Protein AF-A0A924T3F6-F1 (afdb_monomer)

Foldseek 3Di:
DVLLVQLQVVCVVCVVPSVVSLVVQLVVQVVVQVCCCVPPPPDRRDVVSSVVNNVSNVNSVVVNVVVVVVVVVVVVVVD

Sequence (79 aa):
LAFTTLTLIGSFAYSSKTKVVYIGLIFYGAAIEIAQYTFTTTRVGDVHDLFADIVGVMLGACLYLIISKIIQQIRSTAR

Solvent-accessible surface area (backbone atoms only — not comparable to full-atom values): 4258 Å² total; per-residue (Å²): 105,68,43,19,52,52,37,31,53,42,33,66,77,33,65,92,48,39,69,57,51,52,53,52,50,51,53,48,44,52,50,50,38,54,48,32,54,74,74,36,94,90,46,76,57,49,73,65,56,51,50,50,39,48,52,17,35,54,51,9,50,52,51,43,53,54,52,53,49,51,56,52,52,56,57,61,73,75,105

Nearest PDB structures (foldseek):
  8b6h-assembly1_EG  TM=4.228E-01  e=7.925E+00  Tetrahymena thermophila SB210

Structure (mmCIF, N/CA/C/O backbone):
data_AF-A0A924T3F6-F1
#
_entry.id   AF-A0A924T3F6-F1
#
loop_
_atom_site.group_PDB
_atom_site.id
_atom_site.type_symbol
_atom_site.label_atom_id
_atom_site.label_alt_id
_atom_site.label_comp_id
_atom_site.label_asym_id
_atom_site.label_entity_id
_atom_site.label_seq_id
_atom_site.pdbx_PDB_ins_code
_atom_site.Cartn_x
_atom_site.Cartn_y
_atom_site.Cartn_z
_atom_site.occupancy
_atom_site.B_iso_or_equiv
_atom_site.auth_seq_id
_atom_site.auth_comp_id
_atom_site.auth_asym_id
_atom_site.auth_atom_id
_atom_site.pdbx_PD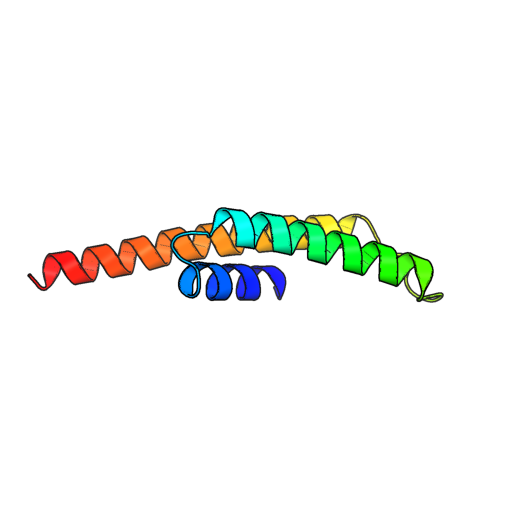B_model_num
ATOM 1 N N . LEU A 1 1 ? 2.886 -9.510 -0.994 1.00 76.19 1 LEU A N 1
ATOM 2 C CA . LEU A 1 1 ? 2.630 -9.412 0.470 1.00 76.19 1 LEU A CA 1
ATOM 3 C C . LEU A 1 1 ? 2.998 -8.045 1.052 1.00 76.19 1 LEU A C 1
ATOM 5 O O . LEU A 1 1 ? 2.204 -7.504 1.810 1.00 76.19 1 LEU A O 1
ATOM 9 N N . ALA A 1 2 ? 4.163 -7.476 0.711 1.00 90.19 2 ALA A N 1
ATOM 10 C CA . ALA A 1 2 ? 4.618 -6.192 1.259 1.00 90.19 2 ALA A CA 1
ATOM 11 C C . ALA A 1 2 ? 3.578 -5.064 1.109 1.00 90.19 2 ALA A C 1
ATOM 13 O O . ALA A 1 2 ? 3.212 -4.435 2.101 1.00 90.19 2 ALA A O 1
ATOM 14 N N . PHE A 1 3 ? 3.023 -4.880 -0.094 1.00 91.56 3 PHE A N 1
ATOM 15 C CA . PHE A 1 3 ? 1.993 -3.869 -0.356 1.00 91.56 3 PHE A CA 1
ATOM 16 C C . PHE A 1 3 ? 0.698 -4.080 0.428 1.00 91.56 3 PHE A C 1
ATOM 18 O O . PHE A 1 3 ? 0.091 -3.108 0.870 1.00 91.56 3 PHE A O 1
ATOM 25 N N . THR A 1 4 ? 0.303 -5.327 0.689 1.00 93.19 4 THR A N 1
ATOM 26 C CA . THR A 1 4 ? -0.840 -5.646 1.559 1.00 93.19 4 THR A CA 1
ATOM 27 C C . THR A 1 4 ? -0.602 -5.158 2.982 1.00 93.19 4 THR A C 1
ATOM 29 O O . THR A 1 4 ? -1.450 -4.467 3.544 1.00 93.19 4 THR A O 1
ATOM 32 N N . THR A 1 5 ? 0.571 -5.455 3.544 1.00 93.94 5 THR A N 1
ATOM 33 C CA . THR A 1 5 ? 0.945 -5.031 4.899 1.00 93.94 5 THR A CA 1
ATOM 34 C C . THR A 1 5 ? 1.059 -3.510 5.005 1.00 93.94 5 THR A C 1
ATOM 36 O O . THR A 1 5 ? 0.487 -2.916 5.918 1.00 93.94 5 THR A O 1
ATOM 39 N N . LEU A 1 6 ? 1.735 -2.866 4.048 1.00 93.38 6 LEU A N 1
ATOM 40 C CA . LEU A 1 6 ? 1.863 -1.405 3.973 1.00 93.38 6 LEU A CA 1
ATOM 41 C C . LEU A 1 6 ? 0.499 -0.721 3.867 1.00 93.38 6 LEU A C 1
ATOM 43 O O . LEU A 1 6 ? 0.236 0.248 4.575 1.00 93.38 6 LEU A O 1
ATOM 47 N N . THR A 1 7 ? -0.392 -1.262 3.036 1.00 94.94 7 THR A N 1
ATOM 48 C CA . THR A 1 7 ? -1.756 -0.748 2.886 1.00 94.94 7 THR A CA 1
ATOM 49 C C . THR A 1 7 ? -2.541 -0.869 4.185 1.00 94.94 7 THR A C 1
ATOM 51 O O . THR A 1 7 ? -3.227 0.076 4.576 1.00 94.94 7 THR A O 1
ATOM 54 N N . LEU A 1 8 ? -2.433 -2.007 4.873 1.00 93.81 8 LEU A N 1
ATOM 55 C CA . LEU A 1 8 ? -3.141 -2.256 6.123 1.00 93.81 8 LEU A CA 1
ATOM 56 C C . LEU A 1 8 ? -2.679 -1.289 7.221 1.00 93.81 8 LEU A C 1
ATOM 58 O O . LEU A 1 8 ? -3.497 -0.572 7.796 1.00 93.81 8 LEU A O 1
ATOM 62 N N . ILE A 1 9 ? -1.368 -1.219 7.468 1.00 95.25 9 ILE A N 1
ATOM 63 C CA . ILE A 1 9 ? -0.787 -0.344 8.497 1.00 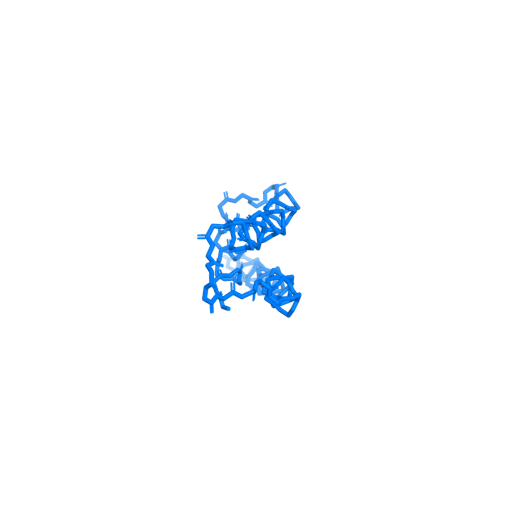95.25 9 ILE A CA 1
ATOM 64 C C . ILE A 1 9 ? -1.037 1.126 8.147 1.00 95.25 9 ILE A C 1
ATOM 66 O O . ILE A 1 9 ? -1.480 1.892 9.000 1.00 95.25 9 ILE A O 1
ATOM 70 N N . GLY A 1 10 ? -0.828 1.515 6.886 1.00 92.06 10 GLY A N 1
ATOM 71 C CA . GLY A 1 10 ? -1.076 2.876 6.416 1.00 92.06 10 GLY A CA 1
ATOM 72 C C . GLY A 1 10 ? -2.539 3.295 6.563 1.00 92.06 10 GLY A C 1
ATOM 73 O O . GLY A 1 10 ? -2.814 4.430 6.944 1.00 92.06 10 GLY A O 1
ATOM 74 N N . SER A 1 11 ? -3.487 2.377 6.348 1.00 93.06 11 SER A N 1
ATOM 75 C CA . SER A 1 11 ? -4.917 2.658 6.528 1.00 93.06 11 SER A CA 1
ATOM 76 C C . SER A 1 11 ? -5.308 2.840 7.995 1.00 93.06 11 SER A C 1
ATOM 78 O O . SER A 1 11 ? -6.171 3.661 8.296 1.00 93.06 11 SER A O 1
ATOM 80 N N . PHE A 1 12 ? -4.671 2.118 8.921 1.00 92.69 12 PHE A N 1
ATOM 81 C CA . PHE A 1 12 ? -4.872 2.349 10.354 1.00 92.69 12 PHE A CA 1
ATOM 82 C C . PHE A 1 12 ? -4.197 3.634 10.839 1.00 92.69 12 PHE A C 1
ATOM 84 O O . PHE A 1 12 ? -4.803 4.374 11.612 1.00 92.69 12 PHE A O 1
ATOM 91 N N . ALA A 1 13 ? -2.988 3.930 10.356 1.00 92.25 13 ALA A N 1
ATOM 92 C CA . ALA A 1 13 ? -2.257 5.148 10.698 1.00 92.25 13 ALA A CA 1
ATOM 93 C C . ALA A 1 13 ? -2.949 6.416 10.166 1.00 92.25 13 ALA A C 1
ATOM 95 O O . ALA A 1 13 ? -3.005 7.433 10.854 1.00 92.25 13 ALA A O 1
ATOM 96 N N . TYR A 1 14 ? -3.523 6.346 8.961 1.00 91.75 14 TYR A N 1
ATOM 97 C CA . TYR A 1 14 ? -4.170 7.466 8.275 1.00 91.75 14 TYR A CA 1
ATOM 98 C C . TYR A 1 14 ? -5.622 7.145 7.900 1.00 91.75 14 TYR A C 1
ATOM 100 O O . TYR A 1 14 ? -6.026 7.271 6.743 1.00 91.75 14 TYR A O 1
ATOM 108 N N . SER A 1 15 ? -6.437 6.782 8.891 1.00 87.62 15 SER A N 1
ATOM 109 C CA . SER A 1 15 ? -7.840 6.365 8.701 1.00 87.62 15 SER A CA 1
ATOM 110 C C . SER A 1 15 ? -8.728 7.392 7.982 1.00 87.62 15 SER A C 1
ATOM 112 O O . SER A 1 15 ? -9.661 7.022 7.276 1.00 87.62 15 SER A O 1
ATOM 114 N N . SER A 1 16 ? -8.417 8.686 8.091 1.00 88.44 16 SER A N 1
ATOM 115 C CA . SER A 1 16 ? -9.128 9.764 7.385 1.00 88.44 16 SER A CA 1
ATOM 116 C C . SER A 1 16 ? -8.694 9.927 5.915 1.00 88.44 16 SER A C 1
ATOM 118 O O . SER A 1 16 ? -9.422 10.506 5.112 1.00 88.44 16 SER A O 1
ATOM 120 N N . LYS A 1 17 ? -7.514 9.411 5.536 1.00 91.62 17 LYS A N 1
ATOM 121 C CA . LYS A 1 17 ? -6.881 9.627 4.220 1.00 91.62 17 LYS A CA 1
ATOM 122 C C . LYS A 1 17 ? -6.471 8.324 3.524 1.00 91.62 17 LYS A C 1
ATOM 124 O O . LYS A 1 17 ? -5.519 8.310 2.748 1.00 91.62 17 LYS A O 1
ATOM 129 N N . THR A 1 18 ? -7.213 7.242 3.742 1.00 90.25 18 THR A N 1
ATOM 130 C CA . THR A 1 18 ? -6.917 5.909 3.179 1.00 90.25 18 THR A CA 1
ATOM 131 C C . THR A 1 18 ? -6.763 5.910 1.654 1.00 90.25 18 THR A C 1
ATOM 133 O O . THR A 1 18 ? -5.857 5.276 1.127 1.00 90.25 18 THR A O 1
ATOM 136 N N . LYS A 1 19 ? -7.558 6.711 0.930 1.00 90.56 19 LYS A N 1
ATOM 137 C CA . LYS A 1 19 ? -7.427 6.869 -0.532 1.00 90.56 19 LYS A CA 1
ATOM 138 C C . LYS A 1 19 ? -6.049 7.386 -0.960 1.00 90.56 19 LYS A C 1
ATOM 140 O O . LYS A 1 19 ? -5.517 6.930 -1.966 1.00 90.56 19 LYS A O 1
ATOM 145 N N . VAL A 1 20 ? -5.470 8.315 -0.195 1.00 93.44 20 VAL A N 1
ATOM 146 C CA . VAL A 1 20 ? -4.131 8.862 -0.468 1.00 93.44 20 VAL A CA 1
ATOM 147 C C . VAL A 1 20 ? -3.070 7.786 -0.256 1.00 93.44 20 VAL A C 1
ATOM 149 O O . VAL A 1 20 ? -2.143 7.692 -1.051 1.00 93.44 20 VAL A O 1
ATOM 152 N N . VAL A 1 21 ? -3.243 6.933 0.760 1.00 92.19 21 VAL A N 1
ATOM 153 C CA . VAL A 1 21 ? -2.363 5.780 1.003 1.00 92.19 21 VAL A CA 1
ATOM 154 C C . VAL A 1 21 ? -2.394 4.821 -0.189 1.00 92.19 21 VAL A C 1
ATOM 156 O O . VAL A 1 21 ? -1.340 4.436 -0.679 1.00 92.19 21 VAL A O 1
ATOM 159 N N . TYR A 1 22 ? -3.579 4.480 -0.704 1.00 94.06 22 TYR A N 1
ATOM 160 C CA . TYR A 1 22 ? -3.709 3.545 -1.832 1.00 94.06 22 TYR A CA 1
ATOM 161 C C . TYR A 1 22 ? -3.066 4.088 -3.104 1.00 94.06 22 TYR A C 1
ATOM 163 O O . TYR A 1 22 ? -2.268 3.401 -3.735 1.00 94.06 22 TYR A O 1
ATOM 171 N N . ILE A 1 23 ? -3.377 5.339 -3.447 1.00 94.12 23 ILE A N 1
ATOM 172 C CA . ILE A 1 23 ? -2.815 6.003 -4.625 1.00 94.12 23 ILE A CA 1
ATOM 173 C C . ILE A 1 23 ? -1.293 6.113 -4.489 1.00 94.12 23 ILE A C 1
ATOM 175 O O . ILE A 1 23 ? -0.570 5.749 -5.412 1.00 94.12 23 ILE A O 1
ATOM 179 N N . GLY A 1 24 ? -0.802 6.555 -3.328 1.00 94.06 24 GLY A N 1
ATOM 180 C CA . GLY A 1 24 ? 0.629 6.678 -3.063 1.00 94.06 24 GLY A CA 1
ATOM 181 C C . GLY A 1 24 ? 1.370 5.349 -3.191 1.00 94.06 24 GLY A C 1
ATOM 182 O O . GLY A 1 24 ? 2.444 5.316 -3.780 1.00 94.06 24 GLY A O 1
ATOM 183 N N . LEU A 1 25 ? 0.784 4.249 -2.710 1.00 93.94 25 LEU A N 1
ATOM 184 C CA . LEU A 1 25 ? 1.375 2.918 -2.837 1.00 93.94 25 LEU A CA 1
ATOM 185 C C . LEU A 1 25 ? 1.405 2.428 -4.290 1.00 93.94 25 LEU A C 1
ATOM 187 O O . LEU A 1 25 ? 2.426 1.905 -4.716 1.00 93.94 25 LEU A O 1
ATOM 191 N N . ILE A 1 26 ? 0.355 2.657 -5.080 1.00 92.88 26 ILE A N 1
ATOM 192 C CA . ILE A 1 26 ? 0.368 2.298 -6.510 1.00 92.88 26 ILE A CA 1
ATOM 193 C C . ILE A 1 26 ? 1.464 3.075 -7.256 1.00 92.88 26 ILE A C 1
ATOM 195 O O . ILE A 1 26 ? 2.241 2.484 -8.004 1.00 92.88 26 ILE A O 1
ATOM 199 N N . PHE A 1 27 ? 1.580 4.386 -7.014 1.00 94.12 27 PHE A N 1
ATOM 200 C CA . PHE A 1 27 ? 2.663 5.189 -7.594 1.00 94.12 27 PHE A CA 1
ATOM 201 C C . PHE A 1 27 ? 4.044 4.744 -7.113 1.00 94.12 27 PHE A C 1
ATOM 203 O O . PHE A 1 27 ? 4.997 4.767 -7.886 1.00 94.12 27 PHE A O 1
ATOM 210 N N . TYR A 1 28 ? 4.156 4.328 -5.852 1.00 93.56 28 TYR A N 1
ATOM 211 C CA . TYR A 1 28 ? 5.401 3.816 -5.298 1.00 93.56 28 TYR A CA 1
ATOM 212 C C . TYR A 1 28 ? 5.833 2.504 -5.969 1.00 93.56 28 TYR A C 1
ATOM 214 O O . TYR A 1 28 ? 6.998 2.390 -6.336 1.00 93.56 28 TYR A O 1
ATOM 222 N N . GLY A 1 29 ? 4.909 1.565 -6.209 1.00 90.94 29 GLY A N 1
ATOM 223 C CA . GLY A 1 29 ? 5.177 0.342 -6.980 1.00 90.94 29 GLY A CA 1
ATOM 224 C C . GLY A 1 29 ? 5.641 0.645 -8.408 1.00 90.94 29 GLY A C 1
ATOM 225 O O . GLY A 1 29 ? 6.696 0.184 -8.833 1.00 90.94 29 GLY A O 1
ATOM 226 N N . ALA A 1 30 ? 4.944 1.546 -9.109 1.00 89.31 30 ALA A N 1
ATOM 227 C CA . ALA A 1 30 ? 5.354 1.985 -10.447 1.00 89.31 30 ALA A CA 1
ATOM 228 C C . ALA A 1 30 ? 6.747 2.648 -10.460 1.00 89.31 30 ALA A C 1
ATOM 230 O O . ALA A 1 30 ? 7.544 2.422 -11.369 1.00 89.31 30 ALA A O 1
ATOM 231 N N . ALA A 1 31 ? 7.071 3.451 -9.442 1.00 91.00 31 ALA A N 1
ATOM 232 C CA . ALA A 1 31 ? 8.393 4.057 -9.309 1.00 91.00 31 ALA A CA 1
ATOM 233 C C . ALA A 1 31 ? 9.489 3.007 -9.062 1.00 91.00 31 ALA A C 1
ATOM 235 O O . ALA A 1 31 ? 10.593 3.150 -9.591 1.00 91.00 31 ALA A O 1
ATOM 236 N N . ILE A 1 32 ? 9.189 1.952 -8.295 1.00 89.62 32 ILE A N 1
ATOM 237 C CA . ILE A 1 32 ? 10.097 0.817 -8.095 1.00 89.62 32 ILE A CA 1
ATOM 238 C C . ILE A 1 32 ? 10.362 0.114 -9.424 1.00 89.62 32 ILE A C 1
ATOM 240 O O . ILE A 1 32 ? 11.525 -0.134 -9.725 1.00 89.62 32 ILE A O 1
ATOM 244 N N . GLU A 1 33 ? 9.341 -0.144 -10.242 1.00 87.12 33 GLU A N 1
ATOM 245 C CA . GLU A 1 33 ? 9.543 -0.781 -11.548 1.00 87.12 33 GLU A CA 1
ATOM 246 C C . GLU A 1 33 ? 10.390 0.069 -12.495 1.00 87.12 33 GLU A C 1
ATOM 248 O O . GLU A 1 33 ? 11.317 -0.441 -13.122 1.00 87.12 33 GLU A O 1
ATOM 253 N N . ILE A 1 34 ? 10.133 1.380 -12.567 1.00 86.31 34 ILE A N 1
ATOM 254 C CA . ILE A 1 34 ? 10.940 2.302 -13.382 1.00 86.31 34 ILE A CA 1
ATOM 255 C C . ILE A 1 34 ? 12.395 2.294 -12.905 1.00 86.31 34 ILE A C 1
ATOM 257 O O . ILE A 1 34 ? 13.321 2.246 -13.720 1.00 86.31 34 ILE A O 1
ATOM 261 N N . ALA A 1 35 ? 12.611 2.315 -11.588 1.00 87.38 35 ALA A N 1
ATOM 262 C CA . ALA A 1 35 ? 13.946 2.225 -11.016 1.00 87.38 35 ALA A CA 1
ATOM 263 C C . ALA A 1 35 ? 14.597 0.873 -11.339 1.00 87.38 35 ALA A C 1
ATOM 265 O O . ALA A 1 35 ? 15.761 0.834 -11.729 1.00 87.38 3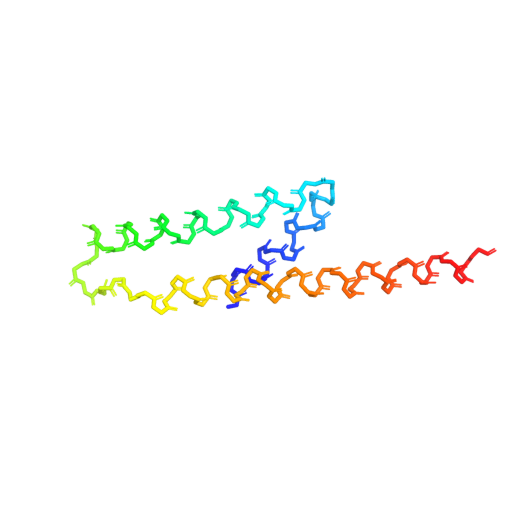5 ALA A O 1
ATOM 266 N N . GLN A 1 36 ? 13.854 -0.229 -11.250 1.00 83.94 36 GLN A N 1
ATOM 267 C CA . GLN A 1 36 ? 14.369 -1.554 -11.571 1.00 83.94 36 GLN A CA 1
ATOM 268 C C . GLN A 1 36 ? 14.760 -1.664 -13.045 1.00 83.94 36 GLN A C 1
ATOM 270 O O . GLN A 1 36 ? 15.858 -2.125 -13.347 1.00 83.94 36 GLN A O 1
ATOM 275 N N . TYR A 1 37 ? 13.920 -1.170 -13.950 1.00 81.44 37 TYR A N 1
ATOM 27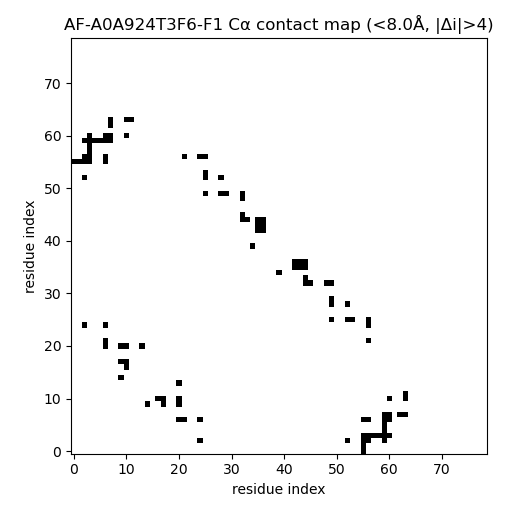6 C CA . TYR A 1 37 ? 14.202 -1.142 -15.380 1.00 81.44 37 TYR A CA 1
ATOM 277 C C . TYR A 1 37 ? 15.428 -0.279 -15.720 1.00 81.44 37 TYR A C 1
ATOM 279 O O . TYR A 1 37 ? 16.232 -0.645 -16.573 1.00 81.44 37 TYR A O 1
ATOM 287 N N . THR A 1 38 ? 15.595 0.859 -15.040 1.00 81.81 38 THR A N 1
ATOM 288 C CA . THR A 1 38 ? 16.676 1.818 -15.330 1.00 81.81 38 THR A CA 1
ATOM 289 C C . THR A 1 38 ? 18.015 1.407 -14.713 1.00 81.81 38 THR A C 1
ATOM 291 O O . THR A 1 38 ? 19.064 1.625 -15.315 1.00 81.81 38 THR A O 1
ATOM 294 N N . PHE A 1 39 ? 17.998 0.832 -13.507 1.00 82.00 39 PHE A N 1
ATOM 295 C CA . PHE A 1 39 ? 19.202 0.621 -12.697 1.00 82.00 39 PHE A CA 1
ATOM 296 C C . PHE A 1 39 ? 19.611 -0.849 -12.532 1.00 82.00 39 PHE A C 1
ATOM 298 O O . PHE A 1 39 ? 20.709 -1.107 -12.040 1.00 82.00 39 PHE A O 1
ATOM 305 N N . THR A 1 40 ? 18.785 -1.818 -12.945 1.00 75.50 40 THR A N 1
ATOM 306 C CA . THR A 1 40 ? 19.081 -3.253 -12.776 1.00 75.50 40 THR A CA 1
ATOM 307 C C . THR A 1 40 ? 19.164 -3.969 -14.120 1.00 75.50 40 THR A C 1
ATOM 309 O O . THR A 1 40 ? 18.181 -4.122 -14.831 1.00 75.50 40 THR A O 1
ATOM 312 N N . THR A 1 41 ? 20.350 -4.472 -14.459 1.00 63.50 41 THR A N 1
ATOM 313 C CA . THR A 1 41 ? 20.630 -5.179 -15.723 1.00 63.50 41 THR A CA 1
ATOM 314 C C . THR A 1 41 ? 20.226 -6.657 -15.714 1.00 63.50 41 THR A C 1
ATOM 316 O O . THR A 1 41 ? 20.160 -7.280 -16.768 1.00 63.50 41 THR A O 1
ATOM 319 N N . THR A 1 42 ? 19.976 -7.242 -14.539 1.00 62.88 42 THR A N 1
ATOM 320 C CA . THR A 1 42 ? 19.701 -8.681 -14.356 1.00 62.88 42 THR A CA 1
ATOM 321 C C . THR A 1 42 ? 18.227 -9.023 -14.163 1.00 62.88 42 THR A C 1
ATOM 323 O O . THR A 1 42 ? 17.875 -10.201 -14.204 1.00 62.88 42 THR A O 1
ATOM 326 N N . ARG A 1 43 ? 17.355 -8.032 -13.953 1.00 58.50 43 ARG A N 1
ATOM 327 C CA . ARG A 1 43 ? 15.928 -8.252 -13.703 1.00 58.50 43 ARG A CA 1
ATOM 328 C C . ARG A 1 43 ? 15.120 -7.173 -14.415 1.00 58.50 43 ARG A C 1
ATOM 330 O O . ARG A 1 43 ? 15.076 -6.034 -13.965 1.00 58.50 43 ARG A O 1
ATOM 337 N N . VAL A 1 44 ? 14.532 -7.538 -15.549 1.00 61.75 44 VAL A N 1
ATOM 338 C CA . VAL A 1 44 ? 13.582 -6.681 -16.262 1.00 61.75 44 VAL A CA 1
ATOM 339 C C . VAL A 1 44 ? 12.349 -6.570 -15.372 1.00 61.75 44 VAL A C 1
ATOM 341 O O . VAL A 1 44 ? 11.812 -7.603 -14.974 1.00 61.75 44 VAL A O 1
ATOM 344 N N . GLY A 1 45 ? 11.957 -5.345 -15.011 1.00 58.97 45 GLY A N 1
ATOM 345 C CA . GLY A 1 45 ? 10.675 -5.107 -14.350 1.00 58.97 45 GLY A CA 1
ATOM 346 C C . GLY A 1 45 ? 9.575 -5.733 -15.202 1.00 58.97 45 GLY A C 1
ATOM 347 O O . GLY A 1 45 ? 9.443 -5.396 -16.380 1.00 58.97 45 GLY A O 1
ATOM 348 N N . ASP A 1 46 ? 8.881 -6.718 -14.647 1.00 68.38 46 ASP A N 1
ATOM 349 C CA . ASP A 1 46 ? 7.794 -7.410 -15.323 1.00 68.38 46 ASP A CA 1
ATOM 350 C C . ASP A 1 46 ? 6.501 -6.734 -14.894 1.00 68.38 46 ASP A C 1
ATOM 352 O O . ASP A 1 46 ? 6.271 -6.591 -13.704 1.00 68.38 46 ASP A O 1
ATOM 356 N N . VAL A 1 47 ? 5.630 -6.380 -15.839 1.00 75.31 47 VAL A N 1
ATOM 357 C CA . VAL A 1 47 ? 4.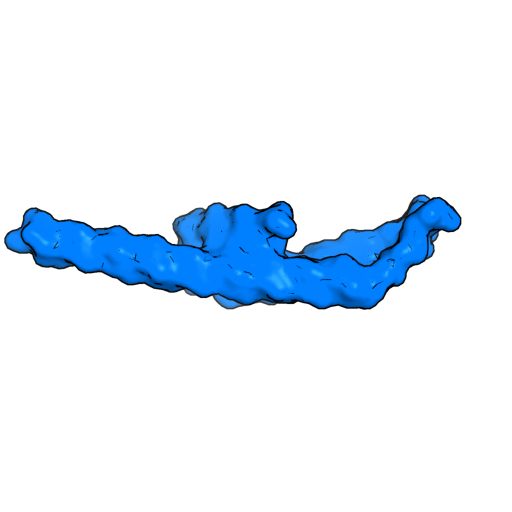307 -5.781 -15.578 1.00 75.31 47 VAL A CA 1
ATOM 358 C C . VAL A 1 47 ? 3.484 -6.617 -14.577 1.00 75.31 47 VAL A C 1
ATOM 360 O O . VAL A 1 47 ? 2.560 -6.117 -13.929 1.00 75.31 47 VAL A O 1
ATOM 363 N N . HIS A 1 48 ? 3.823 -7.901 -14.427 1.00 81.00 48 HIS A N 1
ATOM 364 C CA . HIS A 1 48 ? 3.322 -8.767 -13.366 1.00 81.00 48 HIS A CA 1
ATOM 365 C C . HIS A 1 48 ? 3.593 -8.267 -11.935 1.00 81.00 48 HIS A C 1
ATOM 367 O O . HIS A 1 48 ? 2.736 -8.473 -11.072 1.00 81.00 48 HIS A O 1
ATOM 373 N N . ASP A 1 49 ? 4.729 -7.624 -11.665 1.00 82.31 49 ASP A N 1
ATOM 374 C CA . ASP A 1 49 ? 5.090 -7.116 -10.338 1.00 82.31 49 ASP A CA 1
ATOM 375 C C . ASP A 1 49 ? 4.218 -5.899 -9.980 1.00 82.31 49 ASP A C 1
ATOM 377 O O . ASP A 1 49 ? 3.599 -5.882 -8.913 1.00 82.31 49 ASP A O 1
ATOM 381 N N . LEU A 1 50 ? 4.005 -4.963 -10.911 1.00 84.81 50 LEU A N 1
ATOM 382 C CA . LEU A 1 50 ? 3.038 -3.874 -10.741 1.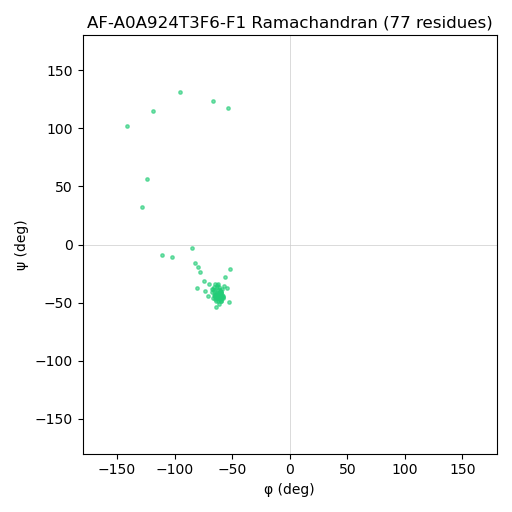00 84.81 50 LEU A CA 1
ATOM 383 C C . LEU A 1 50 ? 1.614 -4.395 -10.523 1.00 84.81 50 LEU A C 1
ATOM 385 O O . LEU A 1 50 ? 0.870 -3.874 -9.686 1.00 84.81 50 LEU A O 1
ATOM 389 N N . PHE A 1 51 ? 1.211 -5.437 -11.255 1.00 88.94 51 PHE A N 1
ATOM 390 C CA . PHE A 1 51 ? -0.090 -6.068 -11.039 1.00 88.94 51 PHE A CA 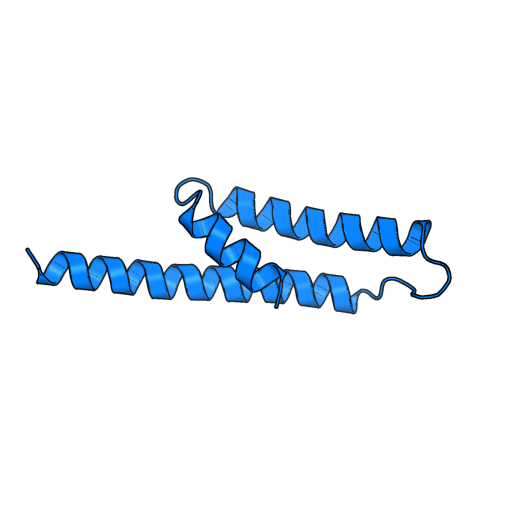1
ATOM 391 C C . PHE A 1 51 ? -0.185 -6.694 -9.640 1.00 88.94 51 PHE A C 1
ATOM 393 O O . PHE A 1 51 ? -1.200 -6.533 -8.955 1.00 88.94 51 PHE A O 1
ATOM 400 N N . ALA A 1 52 ? 0.877 -7.357 -9.175 1.00 90.75 52 ALA A N 1
ATOM 401 C CA . ALA A 1 52 ? 0.948 -7.920 -7.832 1.00 90.75 52 ALA A CA 1
ATOM 402 C C . ALA A 1 52 ? 0.871 -6.838 -6.742 1.00 90.75 52 ALA A C 1
ATOM 404 O O . ALA A 1 52 ? 0.238 -7.065 -5.705 1.00 90.75 52 ALA A O 1
ATOM 405 N N . ASP A 1 53 ? 1.439 -5.656 -6.980 1.00 91.06 53 ASP A N 1
ATOM 406 C CA . ASP A 1 53 ? 1.353 -4.511 -6.075 1.00 91.06 53 ASP A CA 1
ATOM 407 C C . ASP A 1 53 ? -0.078 -3.976 -5.982 1.00 91.06 53 ASP A C 1
ATOM 409 O O . ASP A 1 53 ? -0.601 -3.800 -4.877 1.00 91.06 53 ASP A O 1
ATOM 413 N N . ILE A 1 54 ? -0.761 -3.813 -7.121 1.00 92.88 54 ILE A N 1
ATOM 414 C CA . ILE A 1 54 ? -2.172 -3.400 -7.174 1.00 92.88 54 ILE A CA 1
ATOM 415 C C .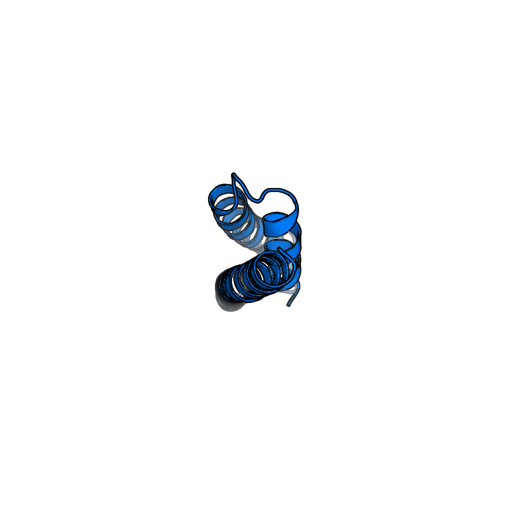 ILE A 1 54 ? -3.057 -4.406 -6.427 1.00 92.88 54 ILE A C 1
ATOM 417 O O . ILE A 1 54 ? -3.856 -4.015 -5.569 1.00 92.88 54 ILE A O 1
ATOM 421 N N . VAL A 1 55 ? -2.889 -5.706 -6.691 1.00 95.00 55 VAL A N 1
ATOM 422 C CA . VAL A 1 55 ? -3.608 -6.775 -5.978 1.00 95.00 55 VAL A CA 1
ATOM 423 C C . VAL A 1 55 ? -3.285 -6.731 -4.484 1.00 95.00 55 VAL A C 1
ATOM 425 O O . VAL A 1 55 ? -4.179 -6.860 -3.643 1.00 95.00 55 VAL A O 1
ATOM 428 N N . GLY A 1 56 ? -2.024 -6.481 -4.134 1.00 93.94 56 GLY A N 1
ATOM 429 C CA . GLY A 1 56 ? -1.576 -6.308 -2.761 1.00 93.94 56 GLY A CA 1
ATOM 430 C C . GLY A 1 56 ? -2.311 -5.176 -2.043 1.00 93.94 56 GLY A C 1
ATOM 431 O O . GLY A 1 56 ? -2.793 -5.387 -0.925 1.00 93.94 56 GLY A O 1
ATOM 432 N N . VAL A 1 57 ? -2.452 -4.017 -2.692 1.00 94.69 57 VAL A N 1
ATOM 433 C CA . VAL A 1 57 ? -3.204 -2.859 -2.183 1.00 94.69 57 VAL A CA 1
ATOM 434 C C . VAL A 1 57 ? -4.690 -3.190 -2.027 1.00 94.69 57 VAL A C 1
ATOM 436 O O . VAL A 1 57 ? -5.266 -2.925 -0.971 1.00 94.69 57 VAL A O 1
ATOM 439 N N . MET A 1 58 ? -5.315 -3.836 -3.015 1.00 94.50 58 MET A N 1
ATOM 440 C CA . MET A 1 58 ? -6.727 -4.238 -2.929 1.00 94.50 58 MET A CA 1
ATOM 441 C C . MET A 1 58 ? -6.991 -5.187 -1.753 1.00 94.50 58 MET A C 1
ATOM 443 O O . MET A 1 58 ? -7.941 -4.988 -0.991 1.00 94.50 58 MET A O 1
ATOM 447 N N . LEU A 1 59 ? -6.126 -6.188 -1.561 1.00 95.50 59 LEU A N 1
ATOM 448 C CA . LEU A 1 59 ? -6.217 -7.116 -0.431 1.00 95.50 59 LEU A CA 1
ATOM 449 C C . LEU A 1 59 ? -6.049 -6.394 0.911 1.00 95.50 59 LEU A C 1
ATOM 451 O O . LEU A 1 59 ? -6.807 -6.651 1.846 1.00 95.50 59 LEU A O 1
ATOM 455 N N . GLY A 1 60 ? -5.098 -5.460 1.006 1.00 93.56 60 GLY A N 1
ATOM 456 C CA . GLY A 1 60 ? -4.863 -4.685 2.226 1.00 93.56 60 GLY A CA 1
ATOM 457 C C . GLY A 1 60 ? -6.041 -3.776 2.579 1.00 93.56 60 GLY A C 1
ATOM 458 O O . GLY A 1 60 ? -6.427 -3.688 3.745 1.00 93.56 60 GLY A O 1
ATOM 459 N N . ALA A 1 61 ? -6.666 -3.156 1.575 1.00 93.38 61 ALA A N 1
ATOM 460 C CA . ALA A 1 61 ? -7.877 -2.359 1.750 1.00 93.38 61 ALA A CA 1
ATOM 461 C C . ALA A 1 61 ? -9.066 -3.219 2.214 1.00 93.38 61 ALA A C 1
ATOM 463 O O . ALA A 1 61 ? -9.775 -2.838 3.144 1.00 93.38 61 ALA A O 1
ATOM 464 N N . CYS A 1 62 ? -9.254 -4.406 1.627 1.00 95.19 62 CYS A N 1
ATOM 465 C CA . CYS A 1 62 ? -10.294 -5.350 2.044 1.00 95.19 62 CYS A CA 1
ATOM 466 C C . CYS A 1 62 ? -10.122 -5.771 3.514 1.00 95.19 62 CYS A C 1
ATOM 468 O O . CYS A 1 62 ? -11.055 -5.656 4.313 1.00 95.19 62 CYS A O 1
ATOM 470 N N . LEU A 1 63 ? -8.904 -6.167 3.900 1.00 95.06 63 LEU A N 1
ATOM 471 C CA . LEU A 1 63 ? -8.560 -6.504 5.284 1.00 95.06 63 LEU A CA 1
ATOM 472 C C . LEU A 1 63 ? -8.830 -5.340 6.240 1.00 95.06 63 LEU A C 1
ATOM 474 O O . LEU A 1 63 ? -9.433 -5.538 7.294 1.00 95.06 63 LEU A O 1
ATOM 478 N N . TYR A 1 64 ? -8.437 -4.122 5.864 1.00 94.75 64 TYR A N 1
ATOM 479 C CA . TYR A 1 64 ? -8.693 -2.931 6.666 1.00 94.75 64 TYR A CA 1
ATOM 480 C C . TYR A 1 64 ? -10.190 -2.726 6.929 1.00 94.75 64 TYR A C 1
ATOM 482 O O . TYR A 1 64 ? -10.572 -2.458 8.070 1.00 94.75 64 TYR A O 1
ATOM 490 N N . LEU A 1 65 ? -11.046 -2.890 5.914 1.00 93.88 65 LEU A N 1
ATOM 491 C CA . LEU A 1 65 ? -12.497 -2.749 6.063 1.00 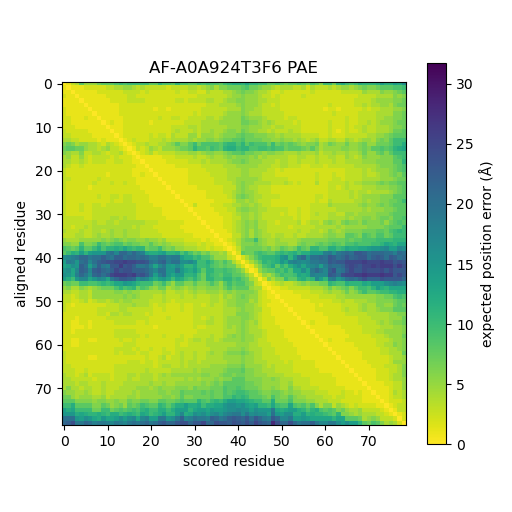93.88 65 LEU A CA 1
ATOM 492 C C . LEU A 1 65 ? -13.085 -3.814 6.994 1.00 93.88 65 LEU A C 1
ATOM 494 O O . LEU A 1 65 ? -13.885 -3.482 7.869 1.00 93.88 65 LEU A O 1
ATOM 498 N N . ILE A 1 66 ? -12.670 -5.075 6.839 1.00 95.31 66 ILE A N 1
ATOM 499 C CA . ILE A 1 66 ? -13.126 -6.186 7.686 1.00 95.31 66 ILE A CA 1
ATOM 500 C C . ILE A 1 66 ? -12.739 -5.930 9.145 1.00 95.31 66 ILE A C 1
ATOM 502 O O . ILE A 1 66 ? -13.597 -5.955 10.026 1.00 95.31 66 ILE A O 1
ATOM 506 N N . ILE A 1 67 ? -11.467 -5.622 9.405 1.00 94.38 67 ILE A N 1
ATOM 507 C CA . ILE A 1 67 ? -10.964 -5.407 10.766 1.00 94.38 67 ILE A CA 1
ATOM 508 C C . ILE A 1 67 ? -11.613 -4.165 11.386 1.00 94.38 67 ILE A C 1
ATOM 510 O O . ILE A 1 67 ? -12.067 -4.214 12.528 1.00 94.38 67 ILE A O 1
ATOM 514 N N . SER A 1 68 ? -11.725 -3.068 10.633 1.00 91.50 68 SER A N 1
ATOM 515 C CA . SER A 1 68 ? -12.373 -1.842 11.112 1.00 91.50 68 SER A CA 1
ATOM 516 C C . SER A 1 68 ? -13.833 -2.086 11.488 1.00 91.50 68 SER A C 1
ATOM 518 O O . SER A 1 68 ? -14.294 -1.597 12.520 1.00 91.50 68 SER A O 1
ATOM 520 N N . LYS A 1 69 ? -14.550 -2.896 10.701 1.00 92.75 69 LYS A N 1
ATOM 521 C CA . LYS A 1 69 ? -15.930 -3.285 10.995 1.00 92.75 69 LYS A CA 1
ATOM 522 C C . LYS A 1 69 ? -16.029 -4.127 12.269 1.00 92.75 69 LYS A C 1
ATOM 524 O O . LYS A 1 69 ? -16.862 -3.826 13.119 1.00 92.75 69 LYS A O 1
ATOM 529 N N . ILE A 1 70 ? -15.152 -5.118 12.440 1.00 94.19 70 ILE A N 1
ATOM 530 C CA . ILE A 1 70 ? -15.104 -5.959 13.649 1.00 94.19 70 ILE A CA 1
ATOM 531 C C . ILE A 1 70 ? -14.838 -5.101 14.894 1.00 94.19 70 ILE A C 1
ATOM 533 O O . ILE A 1 70 ? -15.543 -5.223 15.894 1.00 94.19 70 ILE A O 1
ATOM 537 N N . ILE A 1 71 ? -13.870 -4.182 14.825 1.00 92.38 71 ILE A N 1
ATOM 538 C CA . ILE A 1 71 ? -13.539 -3.275 15.935 1.00 92.38 71 ILE A CA 1
ATOM 539 C C . ILE A 1 71 ? -14.746 -2.409 16.315 1.00 92.38 71 ILE A C 1
ATOM 541 O O . ILE A 1 71 ? -15.016 -2.208 17.502 1.00 92.38 71 ILE A O 1
ATOM 545 N N . GLN A 1 72 ? -15.490 -1.902 15.327 1.00 90.19 72 GLN A N 1
ATOM 546 C CA . GLN A 1 72 ? -16.698 -1.122 15.590 1.00 90.19 72 GLN A CA 1
ATOM 547 C C . GLN A 1 72 ? -17.807 -1.959 16.236 1.00 90.19 72 GLN A C 1
ATOM 549 O O . GLN A 1 72 ? -18.434 -1.477 17.177 1.00 90.19 72 GLN A O 1
ATOM 554 N N . GLN A 1 73 ? -18.005 -3.207 15.801 1.00 92.56 73 GLN A N 1
ATOM 555 C CA . GLN A 1 73 ? -18.991 -4.114 16.402 1.00 92.56 73 GLN A CA 1
ATOM 556 C C . GLN A 1 73 ? -18.665 -4.445 17.864 1.00 92.56 73 GLN A C 1
ATOM 558 O O . GLN A 1 73 ? -19.542 -4.389 18.721 1.00 92.56 73 GLN A O 1
ATOM 563 N N . ILE A 1 74 ? -17.399 -4.729 18.182 1.00 92.06 74 ILE A N 1
ATOM 564 C CA . ILE A 1 74 ? -16.977 -4.986 19.569 1.00 92.06 74 ILE A CA 1
ATOM 565 C C . ILE A 1 74 ? -17.227 -3.749 20.440 1.00 92.06 74 ILE A C 1
ATOM 567 O O . ILE A 1 74 ? -17.733 -3.857 21.555 1.00 92.06 74 ILE A O 1
ATOM 571 N N . ARG A 1 75 ? -16.929 -2.555 19.912 1.00 90.69 75 ARG A N 1
ATOM 572 C CA . ARG A 1 75 ? -17.164 -1.291 20.619 1.00 90.69 75 ARG A CA 1
ATOM 573 C C . ARG A 1 75 ? -18.652 -1.010 20.858 1.00 90.69 75 ARG A C 1
ATOM 575 O O . ARG A 1 75 ? -18.968 -0.409 21.878 1.00 90.69 75 ARG A O 1
ATOM 582 N N . SER A 1 76 ? -19.547 -1.411 19.950 1.00 86.88 76 SER A N 1
ATOM 583 C CA . SER A 1 76 ? -20.994 -1.220 20.131 1.00 86.88 76 SER A CA 1
ATOM 584 C C . SER A 1 76 ? -21.611 -2.173 21.150 1.00 86.88 76 SER A C 1
ATOM 586 O O . SER A 1 76 ? -22.554 -1.779 21.815 1.00 86.88 76 SER A O 1
ATOM 588 N N . THR A 1 77 ? -21.086 -3.394 21.291 1.00 84.69 77 THR A N 1
ATOM 589 C CA . THR A 1 77 ? -21.592 -4.384 22.263 1.00 84.69 77 THR A CA 1
ATOM 590 C C . THR A 1 77 ? -21.116 -4.106 23.692 1.00 84.69 77 THR A C 1
ATOM 592 O O . THR A 1 77 ? -21.737 -4.551 24.649 1.00 84.69 77 THR A O 1
ATOM 595 N N . ALA A 1 78 ? -20.000 -3.388 23.850 1.00 76.88 78 ALA A N 1
ATOM 596 C CA . ALA A 1 78 ? -19.444 -3.016 25.152 1.00 76.88 78 ALA A CA 1
ATOM 597 C C . ALA A 1 78 ? -20.059 -1.735 25.760 1.00 76.88 78 ALA A C 1
ATOM 599 O O . ALA A 1 78 ? -19.665 -1.344 26.858 1.00 76.88 78 ALA A O 1
ATOM 600 N N . ARG A 1 79 ? -20.963 -1.060 25.039 1.00 61.72 79 ARG A N 1
ATOM 601 C CA . ARG A 1 79 ? -21.759 0.082 25.516 1.00 61.72 79 ARG A CA 1
ATOM 602 C C . ARG A 1 79 ? -23.163 -0.376 25.870 1.00 61.72 79 ARG A C 1
ATOM 604 O O . ARG A 1 79 ? -23.706 0.213 26.826 1.00 61.72 79 ARG A O 1
#

Mean predicted aligned error: 5.39 Å

Secondary structure (DSSP, 8-state):
-HHHHHHHHHHHHTTT-HHHHHHHHHHHHHHHHHHHHHH-SS-PPPHHHHHHHHHHHHHHHHHHHHHHHHHHHHHHHT-

Radius of gyration: 15.83 Å; Cα contacts (8 Å, |Δi|>4): 57; chains: 1; bounding box: 42×19×42 Å

pLDDT: mean 87.82, std 9.38, range [58.5, 95.5]